Protein AF-A0A8J8BJG2-F1 (afdb_monomer)

Mean predicted aligned error: 4.41 Å

pLDDT: mean 94.83, std 4.13, range [76.62, 98.56]

Solvent-accessible surface area (backbone atoms only — not comparable to full-atom values): 10228 Å² total; per-residue (Å²): 94,52,40,40,64,33,46,18,74,73,69,77,55,68,58,63,41,82,74,49,50,91,51,81,37,56,94,59,45,52,20,66,64,79,64,50,42,58,54,27,44,76,41,70,12,38,48,51,99,87,52,54,74,78,37,75,38,49,61,66,63,49,54,74,78,46,86,72,74,70,55,44,68,67,58,24,45,52,36,27,38,48,38,32,75,77,67,72,38,82,49,28,55,56,21,13,39,39,44,48,46,51,50,56,49,33,75,76,74,46,89,73,97,80,84,68,65,69,82,62,63,40,54,80,46,40,68,64,42,26,77,56,71,70,51,74,56,79,70,53,79,92,59,63,68,57,89,74,52,85,83,88,83,84,90,70,68,100,46,70,68,53,53,54,57,53,64,78,72,109

Nearest PDB structures (foldseek):
  8g1y-assembly2_B  TM=7.929E-01  e=5.068E-05  Streptococcus pneumoniae TIGR4
  2zsj-assembly2_C  TM=5.749E-01  e=3.158E-03  Aquifex aeolicus
  2v03-assembly1_A-2  TM=8.685E-01  e=4.964E-01  Escherichia coli K-12
  2jc3-assembly1_B  TM=7.496E-01  e=7.644E-01  Salmonella enterica subsp. enterica serovar Typhimurium
  7ka1-assembly1_B  TM=4.293E-01  e=5.973E-01  Salmonella enterica subsp. enterica serovar Typhimurium str. LT2

Structure (mmCIF, N/CA/C/O backbone):
data_AF-A0A8J8BJG2-F1
#
_entry.id   AF-A0A8J8BJG2-F1
#
loop_
_atom_site.group_PDB
_atom_site.id
_atom_site.type_symbol
_atom_site.label_atom_id
_atom_site.label_alt_id
_atom_site.label_comp_id
_atom_site.label_asym_id
_atom_site.label_entity_id
_atom_site.label_seq_id
_atom_site.pdbx_PDB_ins_code
_atom_site.Cartn_x
_atom_site.Cartn_y
_atom_site.Cartn_z
_atom_site.occupancy
_atom_site.B_iso_or_equiv
_atom_site.auth_seq_id
_atom_site.auth_comp_id
_atom_site.auth_asym_id
_atom_site.auth_atom_id
_atom_site.pdbx_PDB_model_num
ATOM 1 N N . GLU A 1 1 ? 2.937 7.218 0.283 1.00 88.56 1 GLU A N 1
ATOM 2 C CA . GLU A 1 1 ? 4.177 8.029 0.470 1.00 88.56 1 GLU A CA 1
ATOM 3 C C . GLU A 1 1 ? 5.474 7.215 0.482 1.00 88.56 1 GLU A C 1
ATOM 5 O O . GLU A 1 1 ? 6.513 7.734 0.066 1.00 88.56 1 GLU A O 1
ATOM 10 N N . ASN A 1 2 ? 5.427 5.956 0.933 1.00 95.50 2 ASN A N 1
ATOM 11 C CA . ASN A 1 2 ? 6.395 4.933 0.531 1.00 95.50 2 ASN A CA 1
ATOM 12 C C . ASN A 1 2 ? 6.156 4.644 -0.960 1.00 95.50 2 ASN A C 1
ATOM 14 O O . ASN A 1 2 ? 5.066 4.220 -1.340 1.00 95.50 2 ASN A O 1
ATOM 18 N N . ASP A 1 3 ? 7.078 5.100 -1.806 1.00 96.75 3 ASP A N 1
ATOM 19 C CA . ASP A 1 3 ? 6.871 5.311 -3.241 1.00 96.75 3 ASP A CA 1
ATOM 20 C C . ASP A 1 3 ? 7.941 4.654 -4.122 1.00 96.75 3 ASP A C 1
ATOM 22 O O . ASP A 1 3 ? 8.049 4.978 -5.306 1.00 96.75 3 ASP A O 1
ATOM 26 N N . GLU A 1 4 ? 8.716 3.715 -3.580 1.00 96.31 4 GLU A N 1
ATOM 27 C CA . GLU A 1 4 ? 9.771 3.003 -4.306 1.00 96.31 4 GLU A CA 1
ATOM 28 C C . GLU A 1 4 ? 9.238 2.275 -5.544 1.00 96.31 4 GLU A C 1
ATOM 30 O O . GLU A 1 4 ? 9.847 2.359 -6.611 1.00 96.31 4 GLU A O 1
ATOM 35 N N . PHE A 1 5 ? 8.079 1.611 -5.446 1.00 96.69 5 PHE A N 1
ATOM 36 C CA . PHE A 1 5 ? 7.509 0.884 -6.580 1.00 96.69 5 PHE A CA 1
ATOM 37 C C . PHE A 1 5 ? 6.903 1.813 -7.650 1.00 96.69 5 PHE A C 1
ATOM 39 O O . PHE A 1 5 ? 7.270 1.670 -8.817 1.00 96.69 5 PHE A O 1
ATOM 46 N N . PRO A 1 6 ? 6.072 2.825 -7.319 1.00 96.88 6 PRO A N 1
ATOM 47 C CA . PRO A 1 6 ? 5.659 3.840 -8.294 1.00 96.88 6 PRO A CA 1
ATOM 48 C C . PRO A 1 6 ? 6.833 4.574 -8.962 1.00 96.88 6 PRO A C 1
ATOM 50 O O . PRO A 1 6 ? 6.806 4.809 -10.173 1.00 96.88 6 PRO A O 1
ATOM 53 N N . LYS A 1 7 ? 7.900 4.896 -8.216 1.00 97.19 7 LYS A N 1
ATOM 54 C CA . LYS A 1 7 ? 9.128 5.473 -8.790 1.00 97.19 7 LYS A CA 1
ATOM 55 C C . LYS A 1 7 ? 9.793 4.518 -9.763 1.00 97.19 7 LYS A C 1
ATOM 57 O O . LYS A 1 7 ? 10.100 4.939 -10.874 1.00 97.19 7 LYS A O 1
ATOM 62 N N . TYR A 1 8 ? 9.949 3.252 -9.387 1.00 97.25 8 TYR A N 1
ATOM 63 C CA . TYR A 1 8 ? 10.482 2.224 -10.271 1.00 97.25 8 TYR A CA 1
ATOM 64 C C . TYR A 1 8 ? 9.655 2.084 -11.555 1.00 97.25 8 TYR A C 1
ATOM 66 O O . TYR A 1 8 ? 10.218 2.106 -12.647 1.00 97.25 8 TYR A O 1
ATOM 74 N N . MET A 1 9 ? 8.325 2.043 -11.455 1.00 97.38 9 MET A N 1
ATOM 75 C CA . MET A 1 9 ? 7.442 2.009 -12.626 1.00 97.38 9 MET A CA 1
ATOM 76 C C . MET A 1 9 ? 7.647 3.233 -13.528 1.00 97.38 9 MET A C 1
ATOM 78 O O . MET A 1 9 ? 7.598 3.121 -14.750 1.00 97.38 9 MET A O 1
ATOM 82 N N . LYS A 1 10 ? 7.949 4.407 -12.966 1.00 96.12 10 LYS A N 1
ATOM 83 C CA . LYS A 1 10 ? 8.225 5.620 -13.748 1.00 96.12 10 LYS A CA 1
ATOM 84 C C . LYS A 1 10 ? 9.614 5.621 -14.394 1.00 96.12 10 LYS A C 1
ATOM 86 O O . LYS A 1 10 ? 9.730 5.978 -15.564 1.00 96.12 10 LYS A O 1
ATOM 91 N N . THR A 1 11 ? 10.657 5.260 -13.651 1.00 96.38 11 THR A N 1
ATOM 92 C CA . THR A 1 11 ? 12.065 5.482 -14.039 1.00 96.38 11 THR A CA 1
ATOM 93 C C . THR A 1 11 ? 12.772 4.233 -14.562 1.00 96.38 11 THR A C 1
ATOM 95 O O . THR A 1 11 ? 13.793 4.348 -15.234 1.00 96.38 11 THR A O 1
ATOM 98 N N . GLY A 1 12 ? 12.269 3.040 -14.239 1.00 96.00 12 GLY A N 1
ATOM 99 C CA . GLY A 1 12 ? 12.958 1.764 -14.440 1.00 96.00 12 GLY A CA 1
ATOM 100 C C . GLY A 1 12 ? 14.143 1.532 -13.496 1.00 96.00 12 GLY A C 1
ATOM 101 O O . GLY A 1 12 ? 14.875 0.556 -13.668 1.00 96.00 12 GLY A O 1
ATOM 102 N N . ILE A 1 13 ? 14.351 2.413 -12.513 1.00 96.06 13 ILE A N 1
ATOM 103 C CA . ILE A 1 13 ? 15.424 2.330 -11.516 1.00 96.06 13 ILE A CA 1
ATOM 104 C C . ILE A 1 13 ? 14.778 2.032 -10.167 1.00 96.06 13 ILE A C 1
ATOM 106 O O . ILE A 1 13 ? 13.961 2.814 -9.683 1.00 96.06 13 ILE A O 1
ATOM 110 N N . TYR A 1 14 ? 15.108 0.875 -9.594 1.00 97.00 14 TYR A N 1
ATOM 111 C CA . TYR A 1 14 ? 14.601 0.471 -8.290 1.00 97.00 14 TYR A CA 1
ATOM 112 C C . TYR A 1 14 ? 15.591 0.858 -7.196 1.00 97.00 14 TYR A C 1
ATOM 114 O O . TYR A 1 14 ? 16.756 0.469 -7.247 1.00 97.00 14 TYR A O 1
ATOM 122 N N . GLU A 1 15 ? 15.099 1.581 -6.194 1.00 95.75 15 GLU A N 1
ATOM 123 C CA . GLU A 1 15 ? 15.845 1.954 -4.997 1.00 95.75 15 GLU A CA 1
ATOM 124 C C . GLU A 1 15 ? 14.939 1.740 -3.778 1.00 95.75 15 GLU A C 1
ATOM 126 O O . GLU A 1 15 ? 13.881 2.371 -3.695 1.00 95.75 15 GLU A O 1
ATOM 131 N N . PRO A 1 16 ? 15.298 0.852 -2.834 1.00 95.25 16 PRO A N 1
ATOM 132 C CA . PRO A 1 16 ? 14.489 0.644 -1.642 1.00 95.25 16 PRO A CA 1
ATOM 133 C C . PRO A 1 16 ? 14.553 1.864 -0.715 1.00 95.25 16 PRO A C 1
ATOM 135 O O . PRO A 1 16 ? 15.612 2.460 -0.514 1.00 95.25 16 PRO A O 1
ATOM 138 N N . LEU A 1 17 ? 13.436 2.189 -0.067 1.00 94.44 17 LEU A N 1
ATOM 139 C CA . LEU A 1 17 ? 13.381 3.210 0.977 1.00 94.44 17 LEU A CA 1
ATOM 140 C C . LEU A 1 17 ? 13.844 2.617 2.312 1.00 94.44 17 LEU A C 1
ATOM 142 O O . LEU A 1 17 ? 13.221 1.711 2.868 1.00 94.44 17 LEU A O 1
ATOM 146 N N . LYS A 1 18 ? 14.957 3.133 2.833 1.00 91.69 18 LYS A N 1
ATOM 147 C CA . LYS A 1 18 ? 15.532 2.730 4.122 1.00 91.69 18 LYS A CA 1
ATOM 148 C C . LYS A 1 18 ? 15.911 4.000 4.909 1.00 91.69 18 LYS A C 1
ATOM 150 O O . LYS A 1 18 ? 16.878 4.652 4.521 1.00 91.69 18 LYS A O 1
ATOM 155 N N . PRO A 1 19 ? 15.196 4.370 5.992 1.00 92.12 19 PRO A N 1
ATOM 156 C CA . PRO A 1 19 ? 13.992 3.727 6.531 1.00 92.12 19 PRO A CA 1
ATOM 157 C C . PRO A 1 19 ? 12.737 3.998 5.683 1.00 92.12 19 PRO A C 1
ATOM 159 O O . PRO A 1 19 ? 12.709 4.910 4.855 1.00 92.12 19 PRO A O 1
ATOM 162 N N . SER A 1 20 ? 11.679 3.221 5.923 1.00 94.56 20 SER A N 1
ATOM 163 C CA . SER A 1 20 ? 10.332 3.548 5.449 1.00 94.56 20 SER A CA 1
ATOM 164 C C . SER A 1 20 ? 9.830 4.843 6.091 1.00 94.56 20 SER A C 1
ATOM 166 O O . SER A 1 20 ? 10.226 5.209 7.200 1.00 94.56 20 SER A O 1
ATOM 168 N N . LYS A 1 21 ? 8.920 5.529 5.405 1.00 95.31 21 LYS A N 1
ATOM 169 C CA . LYS A 1 21 ? 8.241 6.722 5.915 1.00 95.31 21 LYS A CA 1
ATOM 170 C C . LYS A 1 21 ? 7.009 6.300 6.704 1.00 95.31 21 LYS A C 1
ATOM 172 O O . LYS A 1 21 ? 6.288 5.406 6.268 1.00 95.31 21 LYS A O 1
ATOM 177 N N . ALA A 1 22 ? 6.771 6.947 7.839 1.00 96.25 22 ALA A N 1
ATOM 178 C CA . ALA A 1 22 ? 5.546 6.754 8.598 1.00 96.25 22 ALA A CA 1
ATOM 179 C C . ALA A 1 22 ? 4.389 7.478 7.901 1.00 9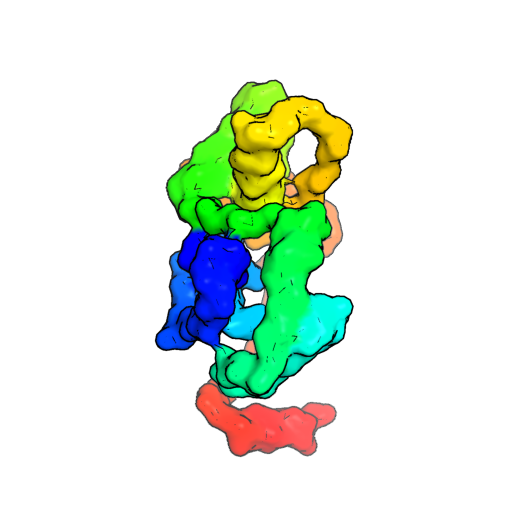6.25 22 ALA A C 1
ATOM 181 O O . ALA A 1 22 ? 4.468 8.688 7.704 1.00 96.25 22 ALA A O 1
ATOM 182 N N . CYS A 1 23 ? 3.342 6.741 7.540 1.00 95.50 23 CYS A N 1
ATOM 183 C CA . CYS A 1 23 ? 2.094 7.289 7.020 1.00 95.50 23 CYS A CA 1
ATOM 184 C C . CYS A 1 23 ? 0.877 6.640 7.701 1.00 95.50 23 CYS A C 1
ATOM 186 O O . CYS A 1 23 ? 1.018 5.632 8.406 1.00 95.50 23 CYS A O 1
ATOM 188 N N . ILE A 1 24 ? -0.315 7.218 7.511 1.00 96.50 24 ILE A N 1
ATOM 189 C CA . ILE A 1 24 ? -1.552 6.759 8.185 1.00 96.50 24 ILE A CA 1
ATOM 190 C C . ILE A 1 24 ? -2.048 5.387 7.721 1.00 96.50 24 ILE A C 1
ATOM 192 O O . ILE A 1 24 ? -2.753 4.692 8.446 1.00 96.50 24 ILE A O 1
ATOM 196 N N . SER A 1 25 ? -1.638 4.966 6.528 1.00 96.06 25 SER A N 1
ATOM 197 C CA . SER A 1 25 ? -1.774 3.592 6.032 1.00 96.06 25 SER A CA 1
ATOM 198 C C . SER A 1 25 ? -0.581 2.757 6.506 1.00 96.06 25 SER A C 1
ATOM 200 O O . SER A 1 25 ? 0.251 2.298 5.725 1.00 96.06 25 SER A O 1
ATOM 202 N N . ASN A 1 26 ? -0.456 2.605 7.824 1.00 94.94 26 ASN A N 1
ATOM 203 C CA . ASN A 1 26 ? 0.756 2.110 8.470 1.00 94.94 26 ASN A CA 1
ATOM 204 C C . ASN A 1 26 ? 1.191 0.693 8.049 1.00 94.94 26 ASN A C 1
ATOM 206 O O . ASN A 1 26 ? 2.389 0.408 8.049 1.00 94.94 26 ASN A O 1
ATOM 210 N N . ALA A 1 27 ? 0.270 -0.189 7.651 1.00 94.81 27 ALA A N 1
ATOM 211 C CA . ALA A 1 27 ? 0.608 -1.518 7.133 1.00 94.81 27 ALA A CA 1
ATOM 212 C C . ALA A 1 27 ? 1.274 -1.461 5.744 1.00 94.81 27 ALA A C 1
ATOM 214 O O . ALA A 1 27 ? 1.897 -2.430 5.314 1.00 94.81 27 ALA A O 1
ATOM 215 N N . MET A 1 28 ? 1.190 -0.315 5.063 1.00 95.75 28 MET A N 1
ATOM 216 C CA . MET A 1 28 ? 1.886 -0.000 3.813 1.00 95.75 28 MET A CA 1
ATOM 217 C C . MET A 1 28 ? 3.156 0.838 4.040 1.00 95.75 28 MET A C 1
ATOM 219 O O . MET A 1 28 ? 3.745 1.333 3.075 1.00 95.75 28 MET A O 1
ATOM 223 N N . ASN A 1 29 ? 3.640 0.961 5.285 1.00 96.19 29 ASN A N 1
ATOM 224 C CA . ASN A 1 29 ? 4.963 1.516 5.601 1.00 96.19 29 ASN A CA 1
ATOM 225 C C . ASN A 1 29 ? 6.081 0.531 5.225 1.00 96.19 29 ASN A C 1
ATOM 227 O O . ASN A 1 29 ? 6.865 0.090 6.063 1.00 96.19 29 ASN A O 1
ATOM 231 N N . VAL A 1 30 ? 6.140 0.161 3.948 1.00 94.75 30 VAL A N 1
ATOM 232 C CA . VAL A 1 30 ? 7.065 -0.827 3.399 1.00 94.75 30 VAL A CA 1
ATOM 233 C C . VAL A 1 30 ? 7.955 -0.126 2.389 1.00 94.75 30 VAL A C 1
ATOM 235 O O . VAL A 1 30 ? 7.496 0.253 1.324 1.00 94.75 30 VAL A O 1
ATOM 238 N N . GLY A 1 31 ? 9.234 0.042 2.724 1.00 94.12 31 GLY A N 1
ATOM 239 C CA . GLY A 1 31 ? 10.213 0.640 1.812 1.00 94.12 31 GLY A CA 1
ATOM 240 C C . GLY A 1 31 ? 10.952 -0.366 0.922 1.00 94.12 31 GLY A C 1
ATOM 241 O O . GLY A 1 31 ? 11.659 0.019 -0.005 1.00 94.12 31 GLY A O 1
ATOM 242 N N . HIS A 1 32 ? 10.810 -1.664 1.197 1.00 95.56 32 HIS A N 1
ATOM 243 C CA . HIS A 1 32 ? 11.383 -2.744 0.396 1.00 95.56 32 HIS A CA 1
ATOM 244 C C . HIS A 1 32 ? 10.395 -3.923 0.334 1.00 95.56 32 HIS A C 1
ATOM 246 O O . HIS A 1 32 ? 10.417 -4.788 1.214 1.00 95.56 32 HIS A O 1
ATOM 252 N N . PRO A 1 33 ? 9.471 -3.941 -0.647 1.00 94.38 33 PRO A N 1
ATOM 253 C CA . PRO A 1 33 ? 8.426 -4.960 -0.716 1.00 94.38 33 PRO A CA 1
ATOM 254 C C . PRO A 1 33 ? 9.001 -6.348 -1.014 1.00 94.38 33 PRO A C 1
ATOM 256 O O . PRO A 1 33 ? 9.562 -6.583 -2.081 1.00 94.38 33 PRO A O 1
ATOM 259 N N . SER A 1 34 ? 8.810 -7.305 -0.105 1.00 93.50 34 SER A N 1
ATOM 260 C CA . SER A 1 34 ? 9.398 -8.651 -0.216 1.00 93.50 34 SER A CA 1
ATOM 261 C C . SER A 1 34 ? 8.910 -9.449 -1.434 1.00 93.50 34 SER A C 1
ATOM 263 O O . SER A 1 34 ? 9.654 -10.251 -1.993 1.00 93.50 34 SER A O 1
ATOM 265 N N . ASN A 1 35 ? 7.678 -9.208 -1.894 1.00 96.12 35 ASN A N 1
ATOM 266 C CA . ASN A 1 35 ? 7.131 -9.847 -3.095 1.00 96.12 35 ASN A CA 1
ATOM 267 C C . ASN A 1 35 ? 7.628 -9.226 -4.410 1.00 96.12 35 ASN A C 1
ATOM 269 O O . ASN A 1 35 ? 7.358 -9.788 -5.471 1.00 96.12 35 ASN A O 1
ATOM 273 N N . LEU A 1 36 ? 8.380 -8.120 -4.370 1.00 96.19 36 LEU A N 1
ATOM 274 C CA . LEU A 1 36 ? 8.920 -7.500 -5.581 1.00 96.19 36 LEU A CA 1
ATOM 275 C C . LEU A 1 36 ? 9.834 -8.459 -6.351 1.00 96.19 36 LEU A C 1
ATOM 277 O O . LEU A 1 36 ? 9.803 -8.471 -7.576 1.00 96.19 36 LEU A O 1
ATOM 281 N N . ALA A 1 37 ? 10.573 -9.321 -5.649 1.00 97.06 37 ALA A N 1
ATOM 282 C CA . ALA A 1 37 ? 11.397 -10.349 -6.279 1.00 97.06 37 ALA A CA 1
ATOM 283 C C . ALA A 1 37 ? 10.585 -11.322 -7.149 1.00 97.06 37 ALA A C 1
ATOM 285 O O . ALA A 1 37 ? 11.030 -11.705 -8.229 1.00 97.06 37 ALA A O 1
ATOM 286 N N . ARG A 1 38 ? 9.364 -11.674 -6.722 1.00 98.12 38 ARG A N 1
ATOM 287 C CA . ARG A 1 38 ? 8.454 -12.527 -7.504 1.00 98.12 38 ARG A CA 1
ATOM 288 C C . ARG A 1 38 ? 7.921 -11.796 -8.727 1.00 98.12 38 ARG A C 1
ATOM 290 O O . ARG A 1 38 ? 7.835 -12.390 -9.795 1.00 98.12 38 ARG A O 1
ATOM 297 N N . LEU A 1 39 ? 7.601 -10.512 -8.570 1.00 97.56 39 LEU A N 1
ATOM 298 C CA . LEU A 1 39 ? 7.169 -9.675 -9.682 1.00 97.56 39 LEU A CA 1
ATOM 299 C C . LEU A 1 39 ? 8.285 -9.533 -10.722 1.00 97.56 39 LEU A C 1
ATOM 301 O O . LEU A 1 39 ? 8.045 -9.782 -11.892 1.00 97.56 39 LEU A O 1
ATOM 305 N N . PHE A 1 40 ? 9.514 -9.223 -10.302 1.00 98.06 40 PHE A N 1
ATOM 306 C CA . PHE A 1 40 ? 10.671 -9.166 -11.201 1.00 98.06 40 PHE A CA 1
ATOM 307 C C . PHE A 1 40 ? 10.827 -10.479 -11.966 1.00 98.06 40 PHE A C 1
ATOM 309 O O . PHE A 1 40 ? 10.887 -10.453 -13.190 1.00 98.06 40 PHE A O 1
ATOM 316 N N . HIS A 1 41 ? 10.794 -11.613 -11.263 1.00 98.25 41 HIS A N 1
ATOM 317 C CA . HIS A 1 41 ? 10.909 -12.929 -11.886 1.00 98.25 41 HIS A CA 1
ATOM 318 C C . HIS A 1 41 ? 9.826 -13.201 -12.939 1.00 98.25 41 HIS A C 1
ATOM 320 O O . HIS A 1 41 ? 10.141 -13.706 -14.014 1.00 98.25 41 HIS A O 1
ATOM 326 N N . LEU A 1 42 ? 8.571 -12.823 -12.668 1.00 98.38 42 LEU A N 1
ATOM 327 C CA . LEU A 1 42 ? 7.454 -13.010 -13.601 1.00 98.38 42 LEU A CA 1
ATOM 328 C C . LEU A 1 42 ? 7.683 -12.307 -14.949 1.00 98.38 42 LEU A C 1
ATOM 330 O O . LEU A 1 42 ? 7.278 -12.828 -15.983 1.00 98.38 42 LEU A O 1
ATOM 334 N N . TYR A 1 43 ? 8.364 -11.161 -14.938 1.00 98.19 43 TYR A N 1
ATOM 335 C CA . TYR A 1 43 ? 8.683 -10.376 -16.133 1.00 98.19 43 TYR A CA 1
ATOM 336 C C . TYR A 1 43 ? 10.144 -10.554 -16.585 1.00 98.19 43 TYR A C 1
ATOM 338 O O . TYR A 1 43 ? 10.694 -9.680 -17.250 1.00 98.19 43 TYR A O 1
ATOM 346 N N . GLY A 1 44 ? 10.795 -11.667 -16.224 1.00 98.31 44 GLY A N 1
ATOM 347 C CA . GLY A 1 44 ? 12.141 -12.020 -16.702 1.00 98.31 44 GLY A CA 1
ATOM 348 C C . GLY A 1 44 ? 13.299 -11.277 -16.027 1.00 98.31 44 GLY A C 1
ATOM 349 O O . GLY A 1 44 ? 14.410 -11.288 -16.535 1.00 98.31 44 GLY A O 1
ATOM 350 N N . GLY A 1 45 ? 13.057 -10.615 -14.898 1.00 97.88 45 GLY A N 1
ATOM 351 C CA . GLY A 1 45 ? 14.077 -9.944 -14.096 1.00 97.88 45 GLY A CA 1
ATOM 352 C C . GLY A 1 45 ? 14.502 -10.738 -12.863 1.00 97.88 45 GLY A C 1
ATOM 353 O O . GLY A 1 45 ? 13.878 -11.717 -12.455 1.00 97.88 45 GLY A O 1
ATOM 354 N N . TRP A 1 46 ? 15.544 -10.251 -12.197 1.00 98.06 46 TRP A N 1
ATOM 355 C CA . TRP A 1 46 ? 16.008 -10.780 -10.920 1.00 98.06 46 TRP A CA 1
ATOM 356 C C . TRP A 1 46 ? 16.544 -9.659 -10.027 1.00 98.06 46 TRP A C 1
ATOM 358 O O . TRP A 1 46 ? 17.301 -8.787 -10.462 1.00 98.06 46 TRP A O 1
ATOM 368 N N . ILE A 1 47 ? 16.145 -9.695 -8.760 1.00 97.31 47 ILE A N 1
ATOM 369 C CA . ILE A 1 47 ? 16.566 -8.778 -7.702 1.00 97.31 47 ILE A CA 1
ATOM 370 C C . ILE A 1 47 ? 16.893 -9.608 -6.462 1.00 97.31 47 ILE A C 1
ATOM 372 O O . ILE A 1 47 ? 16.174 -10.562 -6.151 1.00 97.31 47 ILE A O 1
ATOM 376 N N . ASP A 1 48 ? 17.987 -9.273 -5.785 1.00 95.69 48 ASP A N 1
ATOM 377 C CA . ASP A 1 48 ? 18.381 -9.945 -4.545 1.00 95.69 48 ASP A CA 1
ATOM 378 C C . ASP A 1 48 ? 17.725 -9.312 -3.303 1.00 95.69 48 ASP A C 1
ATOM 380 O O . ASP A 1 48 ? 17.048 -8.282 -3.373 1.00 95.69 48 ASP A O 1
ATOM 384 N N . GLU A 1 49 ? 17.924 -9.930 -2.140 1.00 94.12 49 GLU A N 1
ATOM 385 C CA . GLU A 1 49 ? 17.352 -9.511 -0.856 1.00 94.12 49 GLU A CA 1
ATOM 386 C C . GLU A 1 49 ? 17.841 -8.141 -0.364 1.00 94.12 49 GLU A C 1
ATOM 388 O O . GLU A 1 49 ? 17.279 -7.575 0.576 1.00 94.12 49 GLU A O 1
ATOM 393 N N . THR A 1 50 ? 18.899 -7.596 -0.970 1.00 93.69 50 THR A N 1
ATOM 394 C CA . THR A 1 50 ? 19.412 -6.265 -0.628 1.00 93.69 50 THR A CA 1
ATOM 395 C C . THR A 1 50 ? 18.673 -5.158 -1.381 1.00 93.69 50 THR A C 1
ATOM 397 O O . THR A 1 50 ? 18.679 -4.002 -0.930 1.00 93.69 50 THR A O 1
ATOM 400 N N . GLY A 1 51 ? 17.996 -5.521 -2.478 1.00 94.25 51 GLY A N 1
ATOM 401 C CA . GLY A 1 51 ? 17.371 -4.622 -3.44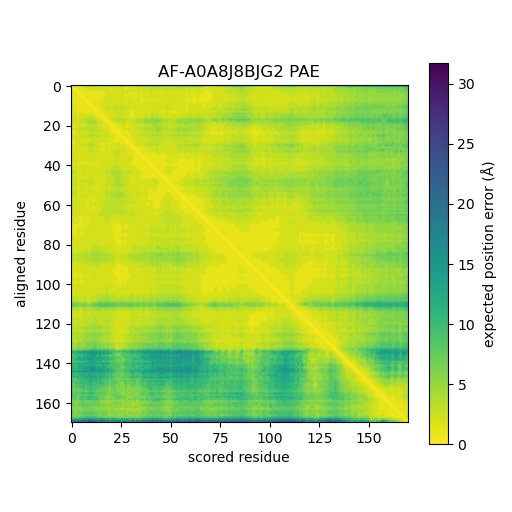4 1.00 94.25 51 GLY A CA 1
ATOM 402 C C . GLY A 1 51 ? 18.228 -4.361 -4.686 1.00 94.25 51 GLY A C 1
ATOM 403 O O . GLY A 1 51 ? 17.889 -3.472 -5.466 1.00 94.25 51 GLY A O 1
ATOM 404 N N . LEU A 1 52 ? 19.327 -5.095 -4.889 1.00 95.88 52 LEU A N 1
ATOM 405 C CA . LEU A 1 52 ? 20.173 -4.937 -6.069 1.00 95.88 52 LEU A CA 1
ATOM 406 C C . LEU A 1 52 ? 19.549 -5.667 -7.262 1.00 95.88 52 LEU A C 1
ATOM 408 O O . LEU A 1 52 ? 19.400 -6.890 -7.258 1.00 95.88 52 LEU A O 1
ATOM 412 N N . VAL A 1 53 ? 19.205 -4.905 -8.301 1.00 96.81 53 VAL A N 1
ATOM 413 C CA . VAL A 1 53 ? 18.691 -5.445 -9.565 1.00 96.81 53 VAL A CA 1
ATOM 414 C C . VAL A 1 53 ? 19.839 -6.057 -10.357 1.00 96.81 53 VAL A C 1
ATOM 416 O O . VAL A 1 53 ? 20.774 -5.367 -10.759 1.00 96.81 53 VAL A O 1
ATOM 419 N N . LYS A 1 54 ? 19.756 -7.363 -10.578 1.00 97.38 54 LYS A N 1
ATOM 420 C CA . LYS A 1 54 ? 20.782 -8.172 -11.246 1.00 97.38 54 LYS A CA 1
ATOM 421 C C . LYS A 1 54 ? 20.432 -8.407 -12.705 1.00 97.38 54 LYS A C 1
ATOM 423 O O . LYS A 1 54 ? 21.307 -8.384 -13.562 1.00 97.38 54 LYS A O 1
ATOM 428 N N . GLU A 1 55 ? 19.141 -8.555 -12.965 1.00 97.81 55 GLU A N 1
ATOM 429 C CA . GLU A 1 55 ? 18.562 -8.613 -14.295 1.00 97.81 55 GLU A CA 1
ATOM 430 C C . GLU A 1 55 ? 17.300 -7.752 -14.304 1.00 97.81 55 GLU A C 1
ATOM 432 O O . GLU A 1 55 ? 16.477 -7.819 -13.386 1.00 97.81 55 GLU A O 1
ATOM 437 N N . LYS A 1 56 ? 17.173 -6.878 -15.303 1.00 96.88 56 LYS A N 1
ATOM 438 C CA . LYS A 1 56 ? 16.018 -5.984 -15.399 1.00 96.88 56 LYS A CA 1
ATOM 439 C C . LYS A 1 56 ? 14.837 -6.759 -15.983 1.00 96.88 56 LYS A C 1
ATOM 441 O O . LYS A 1 56 ? 15.019 -7.362 -17.036 1.00 96.88 56 LYS A O 1
ATOM 446 N N . PRO A 1 57 ? 13.647 -6.707 -15.365 1.00 97.44 57 PRO A N 1
ATOM 447 C CA . PRO A 1 57 ? 12.460 -7.274 -15.986 1.00 97.44 57 PRO A CA 1
ATOM 448 C C . PRO A 1 57 ? 12.043 -6.444 -17.206 1.00 97.44 57 PRO A C 1
ATOM 450 O O . PRO A 1 57 ? 12.429 -5.275 -17.343 1.00 97.44 57 PRO A O 1
ATOM 453 N N . ASP A 1 58 ? 11.203 -7.026 -18.058 1.00 98.00 58 ASP A N 1
ATOM 454 C CA . ASP A 1 58 ? 10.543 -6.308 -19.142 1.00 98.00 58 ASP A CA 1
ATOM 455 C C . ASP A 1 58 ? 9.553 -5.286 -18.568 1.00 98.00 58 ASP A C 1
ATOM 457 O O . ASP A 1 58 ? 8.408 -5.578 -18.212 1.00 98.00 58 ASP A O 1
ATOM 461 N N . LEU A 1 59 ? 10.030 -4.048 -18.470 1.00 96.44 59 LEU A N 1
ATOM 462 C CA . LEU A 1 59 ? 9.265 -2.940 -17.924 1.00 96.44 59 LEU A CA 1
ATOM 463 C C . LEU A 1 59 ? 8.074 -2.554 -18.813 1.00 96.44 59 LEU A C 1
ATOM 465 O O . LEU A 1 59 ? 7.120 -1.970 -18.305 1.00 96.44 59 LEU A O 1
ATOM 469 N N . ASN A 1 60 ? 8.113 -2.843 -20.117 1.00 97.12 60 ASN A N 1
ATOM 470 C CA . ASN A 1 60 ? 6.996 -2.535 -21.009 1.00 97.12 60 ASN A CA 1
ATOM 471 C C . ASN A 1 60 ? 5.843 -3.504 -20.762 1.00 97.12 60 ASN A C 1
ATOM 473 O O . ASN A 1 60 ? 4.712 -3.054 -20.601 1.00 97.12 60 ASN A O 1
ATOM 477 N N . LEU A 1 61 ? 6.132 -4.804 -20.657 1.00 97.69 61 LEU A N 1
ATOM 478 C CA . LEU A 1 61 ? 5.129 -5.799 -20.270 1.00 97.69 61 LEU A CA 1
ATOM 479 C C . LEU A 1 61 ? 4.545 -5.481 -18.891 1.00 97.69 61 LEU A C 1
ATOM 481 O O . LEU A 1 61 ? 3.329 -5.407 -18.744 1.00 97.69 61 LEU A O 1
ATOM 485 N N . LEU A 1 62 ? 5.399 -5.162 -17.916 1.00 97.00 62 LEU A N 1
ATOM 486 C CA . LEU A 1 62 ? 4.946 -4.787 -16.577 1.00 97.00 62 LEU A CA 1
ATOM 487 C C . LEU A 1 62 ? 4.017 -3.559 -16.589 1.00 97.00 62 LEU A C 1
ATOM 489 O O . LEU A 1 62 ? 3.030 -3.531 -15.860 1.00 97.00 62 LEU A O 1
ATOM 493 N N . LYS A 1 63 ? 4.307 -2.546 -17.415 1.00 96.38 63 LYS A N 1
ATOM 494 C CA . LYS A 1 63 ? 3.469 -1.341 -17.567 1.00 96.38 63 LYS A CA 1
ATOM 495 C C . LYS A 1 63 ? 2.164 -1.581 -18.319 1.00 96.38 63 LYS A C 1
ATOM 497 O O . LYS A 1 63 ? 1.229 -0.810 -18.129 1.00 96.38 63 LYS A O 1
ATOM 502 N N . ASN A 1 64 ? 2.108 -2.599 -19.174 1.00 96.75 64 ASN A N 1
ATOM 503 C CA . ASN A 1 64 ? 0.869 -2.987 -19.843 1.00 96.75 64 ASN A CA 1
ATOM 504 C C . ASN A 1 64 ? -0.107 -3.643 -18.857 1.00 96.75 64 ASN A C 1
ATOM 506 O O . ASN A 1 64 ? -1.308 -3.403 -18.947 1.00 96.75 64 ASN A O 1
ATOM 510 N N . ASP A 1 65 ? 0.414 -4.415 -17.901 1.00 96.94 65 ASP A N 1
ATOM 511 C CA . ASP A 1 65 ? -0.399 -5.171 -16.942 1.00 96.94 65 ASP A CA 1
ATOM 512 C C . ASP A 1 65 ? -0.667 -4.408 -15.636 1.00 96.94 65 ASP A C 1
ATOM 514 O O . ASP A 1 65 ? -1.646 -4.680 -14.937 1.00 96.94 65 ASP A O 1
ATOM 518 N N . MET A 1 66 ? 0.200 -3.460 -15.270 1.00 96.06 66 MET A N 1
ATOM 519 C CA . MET A 1 66 ? 0.130 -2.758 -13.992 1.00 96.06 66 MET A CA 1
ATOM 520 C C . MET A 1 66 ? 0.275 -1.249 -14.1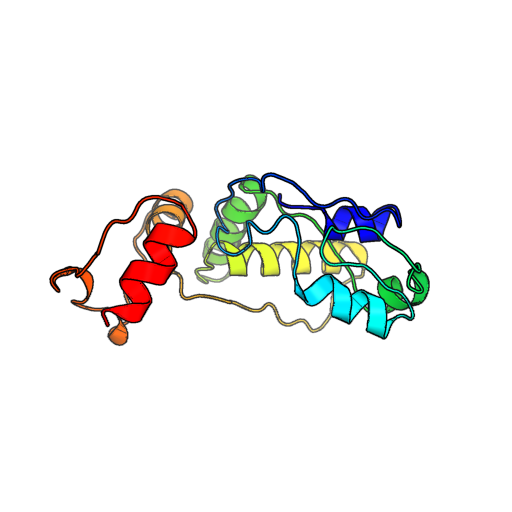37 1.00 96.06 66 MET A C 1
ATOM 522 O O . MET A 1 66 ? 1.166 -0.728 -14.808 1.00 96.06 66 MET A O 1
ATOM 526 N N . TRP A 1 67 ? -0.534 -0.540 -13.358 1.00 96.31 67 TRP A N 1
ATOM 527 C CA . TRP A 1 67 ? -0.414 0.893 -13.157 1.00 96.31 67 TRP A CA 1
ATOM 528 C C . TRP A 1 67 ? -0.177 1.192 -11.676 1.00 96.31 67 TRP A C 1
ATOM 530 O O . TRP A 1 67 ? -0.819 0.611 -10.802 1.00 96.31 67 TRP A O 1
ATOM 540 N N . ALA A 1 68 ? 0.782 2.070 -11.385 1.00 96.81 68 ALA A N 1
ATOM 541 C CA . ALA A 1 68 ? 1.218 2.365 -10.026 1.00 96.81 68 ALA A CA 1
ATOM 542 C C . ALA A 1 68 ? 1.244 3.872 -9.782 1.00 96.81 68 ALA A C 1
ATOM 544 O O . ALA A 1 68 ? 1.788 4.639 -10.577 1.00 96.81 68 ALA A O 1
ATOM 545 N N . VAL A 1 69 ? 0.702 4.285 -8.640 1.00 97.19 69 VAL A N 1
ATOM 546 C CA . VAL A 1 69 ? 0.624 5.683 -8.215 1.00 97.19 69 VAL A CA 1
ATOM 547 C C . VAL A 1 69 ? 0.927 5.789 -6.725 1.00 97.19 69 VAL A C 1
ATOM 549 O O . VAL A 1 69 ? 0.757 4.835 -5.967 1.00 97.19 69 VAL A O 1
ATOM 552 N N . SER A 1 70 ? 1.410 6.952 -6.302 1.00 97.31 70 SER A N 1
ATOM 553 C CA . SER A 1 70 ? 1.641 7.265 -4.895 1.00 97.31 70 SER A CA 1
ATOM 554 C C . SER A 1 70 ? 0.563 8.201 -4.380 1.00 97.31 70 SER A C 1
ATOM 556 O O . SER A 1 70 ? 0.342 9.266 -4.950 1.00 97.31 70 SER A O 1
ATOM 558 N N . ILE A 1 71 ? -0.054 7.825 -3.264 1.00 98.31 71 ILE A N 1
ATOM 559 C CA . ILE A 1 71 ? -1.065 8.623 -2.572 1.00 98.31 71 ILE A CA 1
ATOM 560 C C . ILE A 1 71 ? -0.437 9.205 -1.299 1.00 98.31 71 ILE A C 1
ATOM 562 O O . ILE A 1 71 ? 0.352 8.532 -0.617 1.00 98.31 71 ILE A O 1
ATOM 566 N N . SER A 1 72 ? -0.714 10.484 -1.043 1.00 98.19 72 SER A N 1
ATOM 567 C CA . SER A 1 72 ? -0.264 11.211 0.147 1.00 98.19 72 SER A CA 1
ATOM 568 C C . SER A 1 72 ? -1.288 11.111 1.266 1.00 98.19 72 SER A C 1
ATOM 570 O O . SER A 1 72 ? -2.477 10.945 1.003 1.00 98.19 72 SER A O 1
ATOM 572 N N . ASP A 1 73 ? -0.858 11.314 2.506 1.00 97.94 73 ASP A N 1
ATOM 573 C CA . ASP A 1 73 ? -1.768 11.264 3.658 1.00 97.94 73 ASP A CA 1
ATOM 574 C C . ASP A 1 73 ? -2.868 12.325 3.588 1.00 97.94 73 ASP A C 1
ATOM 576 O O . ASP A 1 73 ? -3.990 12.112 4.051 1.00 97.94 73 ASP A O 1
ATOM 580 N N . LYS A 1 74 ? -2.568 13.468 2.964 1.00 97.88 74 LYS A N 1
ATOM 581 C CA . LYS A 1 74 ? -3.568 14.496 2.670 1.00 97.88 74 LYS A CA 1
ATOM 582 C C . LYS A 1 74 ? -4.653 13.952 1.736 1.00 97.88 74 LYS A C 1
ATOM 584 O O . LYS A 1 74 ? -5.832 14.047 2.066 1.00 97.88 74 LYS A O 1
ATOM 589 N N . LEU A 1 75 ? -4.258 13.364 0.604 1.00 98.25 75 LEU A N 1
ATOM 590 C CA . LEU A 1 75 ? -5.204 12.828 -0.376 1.00 98.25 75 LEU A CA 1
ATOM 591 C C . LEU A 1 75 ? -5.977 11.625 0.184 1.00 98.25 75 LEU A C 1
ATOM 593 O O . LEU A 1 75 ? -7.165 11.476 -0.096 1.00 98.25 75 LEU A O 1
ATOM 597 N N . THR A 1 76 ? -5.347 10.805 1.025 1.00 98.25 76 THR A N 1
ATOM 598 C CA . THR A 1 76 ? -6.016 9.709 1.735 1.00 98.25 76 THR A CA 1
ATOM 599 C C . THR A 1 76 ? -7.155 10.237 2.611 1.00 98.25 76 THR A C 1
ATOM 601 O O . THR A 1 76 ? -8.288 9.782 2.469 1.00 98.25 76 THR A O 1
ATOM 604 N N . ARG A 1 77 ? -6.912 11.254 3.452 1.00 98.00 77 ARG A N 1
ATOM 605 C CA . ARG A 1 77 ? -7.964 11.853 4.300 1.00 98.00 77 ARG A CA 1
ATOM 606 C C . ARG A 1 77 ? -9.067 12.526 3.488 1.00 98.00 77 ARG A C 1
ATOM 608 O O . ARG A 1 77 ? -10.247 12.378 3.801 1.00 98.00 77 ARG A O 1
ATOM 615 N N . GLU A 1 78 ? -8.704 13.230 2.417 1.00 98.25 78 GLU A N 1
ATOM 616 C CA . GLU A 1 78 ? -9.681 13.799 1.482 1.00 98.25 78 GLU A CA 1
ATOM 617 C C . GLU A 1 78 ? -10.560 12.704 0.862 1.00 98.25 78 GLU A C 1
ATOM 619 O O . GLU A 1 78 ? -11.775 12.872 0.765 1.00 98.25 78 GLU A O 1
ATOM 624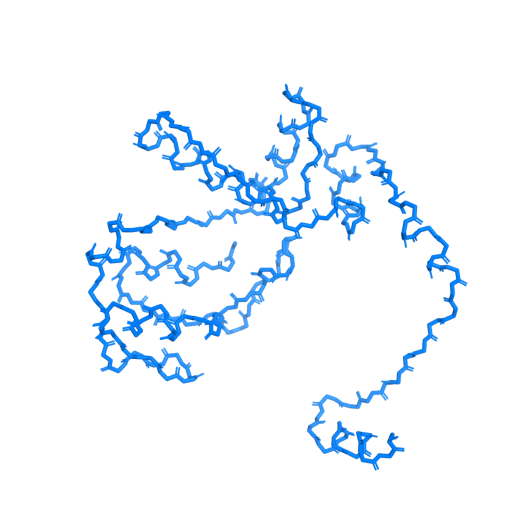 N N . THR A 1 79 ? -9.974 11.558 0.513 1.00 98.25 79 THR A N 1
ATOM 625 C CA . THR A 1 79 ? -10.696 10.414 -0.057 1.00 98.25 79 THR A CA 1
ATOM 626 C C . THR A 1 79 ? -11.663 9.793 0.946 1.00 98.25 79 THR A C 1
ATOM 628 O O . THR A 1 79 ? -12.828 9.601 0.600 1.00 98.25 79 THR A O 1
ATOM 631 N N . ILE A 1 80 ? -11.241 9.568 2.197 1.00 98.00 80 ILE A N 1
ATOM 632 C CA . ILE A 1 80 ? -12.123 9.089 3.281 1.00 98.00 80 ILE A CA 1
ATOM 633 C C . ILE A 1 80 ? -13.327 10.027 3.433 1.00 98.00 80 ILE A C 1
ATOM 635 O O . ILE A 1 80 ? -14.482 9.593 3.419 1.00 98.00 80 ILE A O 1
ATOM 639 N N . LYS A 1 81 ? -13.067 11.336 3.524 1.00 97.62 81 LYS A N 1
ATOM 640 C CA . LYS A 1 81 ? -14.118 12.347 3.667 1.00 97.62 81 LYS A CA 1
ATOM 641 C C . LYS A 1 81 ? -15.078 12.343 2.477 1.00 97.62 81 LYS A C 1
ATOM 643 O O . LYS A 1 81 ? -16.292 12.361 2.673 1.00 97.62 81 LYS A O 1
ATOM 648 N N . ASN A 1 82 ? -14.557 12.306 1.254 1.00 97.94 82 ASN A N 1
ATOM 649 C CA . ASN A 1 82 ? -15.368 12.349 0.038 1.00 97.94 82 ASN A CA 1
ATOM 650 C C . ASN A 1 82 ? -16.206 11.081 -0.148 1.00 97.94 82 ASN A C 1
ATOM 652 O O . ASN A 1 82 ? -17.374 11.190 -0.529 1.00 97.94 82 ASN A O 1
ATOM 656 N N . ALA A 1 83 ? -15.653 9.905 0.164 1.00 97.31 83 ALA A N 1
ATOM 657 C CA . ALA A 1 83 ? -16.383 8.640 0.138 1.00 97.31 83 ALA A CA 1
ATOM 658 C C . ALA A 1 83 ? -17.570 8.671 1.110 1.00 97.31 83 ALA A C 1
ATOM 660 O O . ALA A 1 83 ? -18.696 8.324 0.739 1.00 97.31 83 ALA A O 1
ATOM 661 N N . TYR A 1 84 ? -17.362 9.201 2.318 1.00 96.44 84 TYR A N 1
ATOM 662 C CA . TYR A 1 84 ? -18.441 9.343 3.288 1.00 96.44 84 TYR A CA 1
ATOM 663 C C . TYR A 1 84 ? -19.489 10.375 2.856 1.00 96.44 84 TYR A C 1
ATOM 665 O O . TYR A 1 84 ? -20.692 10.114 2.926 1.00 96.44 84 TYR A O 1
ATOM 673 N N . LEU A 1 85 ? -19.071 11.547 2.376 1.00 96.50 85 LEU A N 1
ATOM 674 C CA . LEU A 1 85 ? -20.004 12.593 1.949 1.00 96.50 85 LEU A CA 1
ATOM 675 C C . LEU A 1 85 ? -20.863 12.153 0.758 1.00 96.50 85 LEU A C 1
ATOM 677 O O . LEU A 1 85 ? -22.068 12.408 0.769 1.00 96.50 85 LEU A O 1
ATOM 681 N N . SER A 1 86 ? -20.261 11.468 -0.214 1.00 97.00 86 SER A N 1
ATOM 682 C CA . SER A 1 86 ? -20.904 11.113 -1.486 1.00 97.00 86 SER A CA 1
ATOM 683 C C . SER A 1 86 ? -21.681 9.799 -1.419 1.00 97.00 86 SER A C 1
ATOM 685 O O . SER A 1 86 ? -22.718 9.670 -2.063 1.00 97.00 86 SER A O 1
ATOM 687 N N . HIS A 1 87 ? -21.204 8.830 -0.631 1.00 96.00 87 HIS A N 1
ATOM 688 C CA . HIS A 1 87 ? -21.733 7.460 -0.641 1.00 96.00 87 HIS A CA 1
ATOM 689 C C . HIS A 1 87 ? -22.144 6.937 0.736 1.00 96.00 87 HIS A C 1
ATOM 691 O O . HIS A 1 87 ? -22.662 5.828 0.823 1.00 96.00 87 HIS A O 1
ATOM 697 N N . LYS A 1 88 ? -21.908 7.696 1.817 1.00 94.62 88 LYS A N 1
ATOM 698 C CA . LYS A 1 88 ? -22.035 7.203 3.204 1.00 94.62 88 LYS A CA 1
ATOM 699 C C . LYS A 1 88 ? -21.189 5.952 3.472 1.00 94.62 88 LYS A C 1
ATOM 701 O O . LYS A 1 88 ? -21.482 5.191 4.388 1.00 94.62 88 LYS A O 1
ATOM 706 N N . LEU A 1 89 ? -20.120 5.778 2.695 1.00 95.19 89 LEU A N 1
ATOM 707 C CA . LEU A 1 89 ? -19.143 4.711 2.848 1.00 95.19 89 LEU A CA 1
ATOM 708 C C . LEU A 1 89 ? -17.993 5.202 3.726 1.00 95.19 89 LEU A C 1
ATOM 710 O O . LEU A 1 89 ? -17.430 6.265 3.472 1.00 95.19 89 LEU A O 1
ATOM 714 N N . ILE A 1 90 ? -17.651 4.430 4.753 1.00 95.12 90 ILE A N 1
ATOM 715 C CA . ILE A 1 90 ? -16.509 4.711 5.622 1.00 95.12 90 ILE A CA 1
ATOM 716 C C . ILE A 1 90 ? -15.361 3.836 5.138 1.00 95.12 90 ILE A C 1
ATOM 718 O O . ILE A 1 90 ? -15.437 2.617 5.258 1.00 95.12 90 ILE A O 1
ATOM 722 N N . LEU A 1 91 ? -14.337 4.475 4.581 1.00 96.75 91 LEU A N 1
ATOM 723 C CA . LEU A 1 91 ? -13.089 3.822 4.205 1.00 96.75 91 LEU A CA 1
ATOM 724 C C . LEU A 1 91 ? -12.078 4.001 5.330 1.00 96.75 91 LEU A C 1
ATOM 726 O O . LEU A 1 91 ? -11.998 5.078 5.927 1.00 96.75 91 LEU A O 1
ATOM 730 N N . GLU A 1 92 ? -11.280 2.976 5.579 1.00 96.56 92 GLU A N 1
ATOM 731 C CA . GLU A 1 92 ? -10.081 3.100 6.399 1.00 96.56 92 GLU A CA 1
ATOM 732 C C . GLU A 1 92 ? -8.874 3.579 5.573 1.00 96.56 92 GLU A C 1
ATOM 734 O O . GLU A 1 92 ? -8.946 3.607 4.340 1.00 96.56 92 GLU A O 1
ATOM 739 N N . PRO A 1 93 ? -7.772 4.031 6.205 1.00 97.94 93 PRO A N 1
ATOM 740 C CA . PRO A 1 93 ? -6.649 4.622 5.482 1.00 97.94 93 PRO A CA 1
ATOM 741 C C . PRO A 1 93 ? -6.104 3.806 4.298 1.00 97.94 93 PRO A C 1
ATOM 743 O O . PRO A 1 93 ? -5.749 4.401 3.282 1.00 97.94 93 PRO A O 1
ATOM 746 N N . HIS A 1 94 ? -6.028 2.475 4.377 1.00 98.31 94 HIS A N 1
ATOM 747 C CA . HIS A 1 94 ? -5.465 1.642 3.303 1.00 98.31 94 HIS A CA 1
ATOM 748 C C . HIS A 1 94 ? -6.451 1.483 2.136 1.00 98.31 94 HIS A C 1
ATOM 750 O O . HIS A 1 94 ? -6.082 1.679 0.976 1.00 98.31 94 HIS A O 1
ATOM 756 N N . GLY A 1 95 ? -7.719 1.215 2.431 1.00 98.12 95 GLY A N 1
ATOM 757 C CA . GLY A 1 95 ? -8.812 1.190 1.465 1.00 98.12 95 GLY A CA 1
ATOM 758 C C . GLY A 1 95 ? -8.997 2.523 0.742 1.00 98.12 95 GLY A C 1
ATOM 759 O O . GLY A 1 95 ? -9.139 2.563 -0.482 1.00 98.12 95 GLY A O 1
ATOM 760 N N . ALA A 1 96 ? -8.862 3.637 1.464 1.00 98.31 96 ALA A N 1
ATOM 761 C CA . ALA A 1 96 ? -8.852 4.977 0.886 1.00 98.31 96 ALA A CA 1
ATOM 762 C C . ALA A 1 96 ? -7.659 5.220 -0.052 1.00 98.31 96 ALA A C 1
ATOM 764 O O . ALA A 1 96 ? -7.831 5.868 -1.083 1.00 98.31 96 ALA A O 1
ATOM 765 N N . VAL A 1 97 ? -6.471 4.673 0.239 1.00 98.56 97 VAL A N 1
ATOM 766 C CA . VAL A 1 97 ? -5.340 4.691 -0.709 1.00 98.56 97 VAL A CA 1
ATOM 767 C C . VAL A 1 97 ? -5.687 3.918 -1.984 1.00 98.56 97 VAL A C 1
ATOM 769 O O . VAL A 1 97 ? -5.430 4.419 -3.079 1.00 98.56 97 VAL A O 1
ATOM 772 N N . GLY A 1 98 ? -6.305 2.738 -1.864 1.00 98.25 98 GLY A N 1
ATOM 773 C CA . GLY A 1 98 ? -6.773 1.951 -3.011 1.00 98.25 98 GLY A CA 1
ATOM 774 C C . GLY A 1 98 ? -7.801 2.703 -3.862 1.00 98.25 98 GLY A C 1
ATOM 775 O O . GLY A 1 98 ? -7.648 2.805 -5.080 1.00 98.25 98 GLY A O 1
ATOM 776 N N . TRP A 1 99 ? -8.794 3.316 -3.215 1.00 98.31 99 TRP A N 1
ATOM 777 C CA . TRP A 1 99 ? -9.843 4.096 -3.874 1.00 98.31 99 TRP A CA 1
ATOM 778 C C . TRP A 1 99 ? -9.287 5.341 -4.570 1.00 98.31 99 TRP A C 1
ATOM 780 O O . TRP A 1 99 ? -9.653 5.646 -5.709 1.00 98.31 99 TRP A O 1
ATOM 790 N N . ALA A 1 100 ? -8.387 6.067 -3.904 1.00 98.31 100 ALA A N 1
ATOM 791 C CA . ALA A 1 100 ? -7.712 7.225 -4.477 1.00 98.31 100 ALA A CA 1
ATOM 792 C C . ALA A 1 100 ? -6.865 6.816 -5.687 1.00 98.31 100 ALA A C 1
ATOM 794 O O . ALA A 1 100 ? -6.939 7.462 -6.729 1.00 98.31 100 ALA A O 1
ATOM 795 N N . GLY A 1 101 ? -6.123 5.710 -5.579 1.00 97.94 101 GLY A N 1
ATOM 796 C CA . GLY A 1 101 ? -5.372 5.139 -6.693 1.00 97.94 101 GLY A CA 1
ATOM 797 C C . GLY A 1 101 ? -6.276 4.829 -7.881 1.00 97.94 101 GLY A C 1
ATOM 798 O O . GLY A 1 101 ? -6.039 5.324 -8.978 1.00 97.94 101 GLY A O 1
ATOM 799 N N . LEU A 1 102 ? -7.370 4.101 -7.663 1.00 97.69 102 LEU A N 1
ATOM 800 C CA . LEU A 1 102 ? -8.337 3.802 -8.719 1.00 97.69 102 LEU A CA 1
ATOM 801 C C . LEU A 1 102 ? -8.929 5.076 -9.347 1.00 97.69 102 LEU A C 1
ATOM 803 O O . LEU A 1 102 ? -9.064 5.167 -10.565 1.00 97.69 102 LEU A O 1
ATOM 807 N N . SER A 1 103 ? -9.231 6.086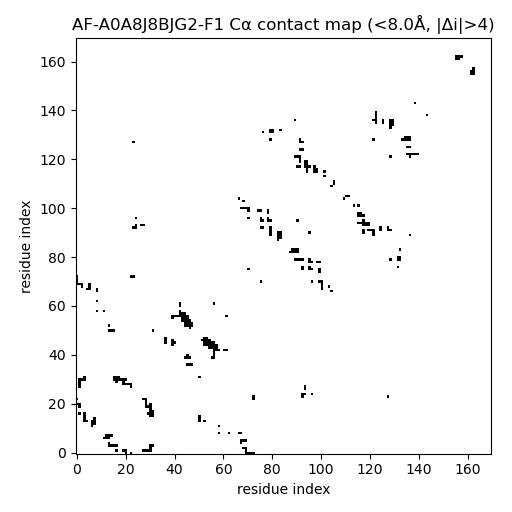 -8.533 1.00 96.88 103 SER A N 1
ATOM 808 C CA . SER A 1 103 ? -9.740 7.372 -9.020 1.00 96.88 103 SER A CA 1
ATOM 809 C C . SER A 1 103 ? -8.731 8.074 -9.933 1.00 96.88 103 SER A C 1
ATOM 811 O O . SER A 1 103 ? -9.111 8.627 -10.963 1.00 96.88 103 SER A O 1
ATOM 813 N N . GLU A 1 104 ? -7.442 8.043 -9.591 1.00 97.62 104 GLU A N 1
ATOM 814 C CA . GLU A 1 104 ? -6.375 8.572 -10.444 1.00 97.62 104 GLU A CA 1
ATOM 815 C C . GLU A 1 104 ? -6.218 7.758 -11.745 1.00 97.62 104 GLU A C 1
ATOM 817 O O . GLU A 1 104 ? -5.998 8.346 -12.804 1.00 97.62 104 GLU A O 1
ATOM 822 N N . TYR A 1 105 ? -6.406 6.433 -11.707 1.00 97.19 105 TYR A N 1
ATOM 823 C CA . TYR A 1 105 ? -6.394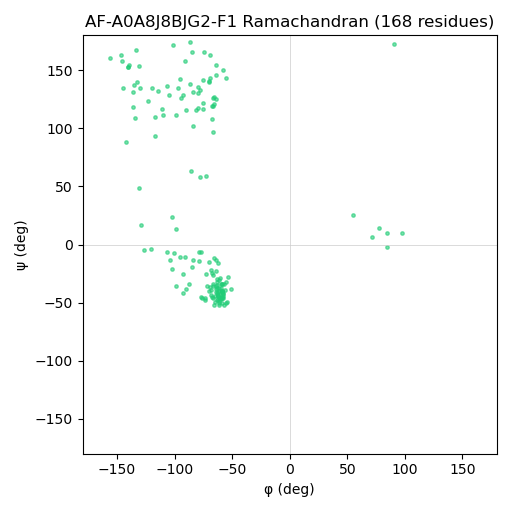 5.593 -12.913 1.00 97.19 105 TYR A CA 1
ATOM 824 C C . TYR A 1 105 ? -7.510 5.999 -13.880 1.00 97.19 105 TYR A C 1
ATOM 826 O O . TYR A 1 105 ? -7.242 6.256 -15.056 1.00 97.19 105 TYR A O 1
ATOM 834 N N . ILE A 1 106 ? -8.741 6.101 -13.367 1.00 97.25 106 ILE A N 1
ATOM 835 C CA . ILE A 1 106 ? -9.947 6.447 -14.135 1.00 97.25 106 ILE A CA 1
ATOM 836 C C . ILE A 1 106 ? -9.827 7.846 -14.747 1.00 97.25 106 ILE A C 1
ATOM 838 O O . ILE A 1 106 ? -10.188 8.047 -15.905 1.00 97.25 106 ILE A O 1
ATOM 842 N N . LYS A 1 107 ? -9.260 8.819 -14.020 1.00 96.56 107 LYS A N 1
ATOM 843 C CA . LYS A 1 107 ? -9.009 10.171 -14.558 1.00 96.56 107 LYS A CA 1
ATOM 844 C C . LYS A 1 107 ? -8.137 10.159 -15.816 1.00 96.56 107 LYS A C 1
ATOM 846 O O . LYS A 1 107 ? -8.315 11.017 -16.675 1.00 96.56 107 LYS A O 1
ATOM 851 N N . VAL A 1 108 ? -7.187 9.228 -15.906 1.00 96.31 108 VAL A N 1
ATOM 852 C CA . VAL A 1 108 ? -6.238 9.134 -17.026 1.00 96.31 108 VAL A CA 1
ATOM 853 C C . VAL A 1 108 ? -6.763 8.241 -18.154 1.00 96.31 108 VAL A C 1
ATOM 855 O O . VAL A 1 108 ? -6.557 8.568 -19.320 1.00 96.31 108 VAL A O 1
ATOM 858 N N . HIS A 1 109 ? -7.434 7.134 -17.828 1.00 95.94 109 HIS A N 1
ATOM 859 C CA . HIS A 1 109 ? -7.791 6.087 -18.798 1.00 95.94 109 HIS A CA 1
ATOM 860 C C . HIS A 1 109 ? -9.278 6.058 -19.175 1.00 95.94 109 HIS A C 1
ATOM 862 O O . HIS A 1 109 ? -9.658 5.339 -20.097 1.00 95.94 109 HIS A O 1
ATOM 868 N N . GLY A 1 110 ? -10.107 6.863 -18.511 1.00 96.81 110 GLY A N 1
ATOM 869 C CA . GLY A 1 110 ? -11.554 6.862 -18.685 1.00 96.81 110 GLY A CA 1
ATOM 870 C C . GLY A 1 110 ? -12.268 5.903 -17.735 1.00 96.81 110 GLY A C 1
ATOM 871 O O . GLY A 1 110 ? -11.651 5.153 -16.979 1.00 96.81 110 GLY A O 1
ATOM 872 N N . ASP A 1 111 ? -13.596 5.982 -17.758 1.00 95.00 111 ASP A N 1
ATOM 873 C CA . ASP A 1 111 ? -14.465 5.196 -16.887 1.00 95.00 111 ASP A CA 1
ATOM 874 C C . ASP A 1 111 ? -14.458 3.710 -17.271 1.00 95.00 111 ASP A C 1
ATOM 876 O O . ASP A 1 111 ? -14.435 3.351 -18.453 1.00 95.00 111 ASP A O 1
ATOM 880 N N . CYS A 1 112 ? -14.475 2.839 -16.267 1.00 93.88 112 CYS A N 1
ATOM 881 C CA . CYS A 1 112 ? -14.457 1.395 -16.452 1.00 93.88 112 CYS A CA 1
ATOM 882 C C . CYS A 1 112 ? -15.064 0.670 -15.247 1.00 93.88 112 CYS A C 1
ATOM 884 O O . CYS A 1 112 ? -15.149 1.201 -14.139 1.00 93.88 112 CYS A O 1
ATOM 886 N N . PHE A 1 113 ? -15.469 -0.586 -15.452 1.00 96.44 113 PHE A N 1
ATOM 887 C CA . PHE A 1 113 ? -15.818 -1.441 -14.325 1.00 96.44 113 PHE A CA 1
ATOM 888 C C . PHE A 1 113 ? -14.563 -1.712 -13.494 1.00 96.44 113 PHE A C 1
ATOM 890 O O . PHE A 1 113 ? -13.592 -2.278 -13.998 1.00 96.44 113 PHE A O 1
ATOM 897 N N . ALA A 1 114 ? -14.603 -1.336 -12.221 1.00 96.31 114 ALA A N 1
ATOM 898 C CA . ALA A 1 114 ? -13.466 -1.458 -11.330 1.00 96.31 114 ALA A CA 1
ATOM 899 C C . ALA A 1 114 ? -13.881 -1.900 -9.929 1.00 96.31 114 ALA A C 1
ATOM 901 O O . ALA A 1 114 ? -14.990 -1.640 -9.462 1.00 96.31 114 ALA A O 1
ATOM 902 N N . VAL A 1 115 ? -12.948 -2.563 -9.251 1.00 97.19 115 VAL A N 1
ATOM 903 C CA . VAL A 1 115 ? -13.091 -3.017 -7.869 1.00 97.19 115 VAL A CA 1
ATOM 904 C C . VAL A 1 115 ? -11.946 -2.422 -7.062 1.00 97.19 115 VAL A C 1
ATOM 906 O O . VAL A 1 115 ? -10.781 -2.638 -7.388 1.00 97.19 115 VAL A O 1
ATOM 909 N N . SER A 1 116 ? -12.280 -1.687 -6.001 1.00 97.25 116 SER A N 1
ATOM 910 C CA . SER A 1 116 ? -11.313 -1.257 -4.988 1.00 97.25 116 SER A CA 1
ATOM 911 C C . SER A 1 116 ? -11.359 -2.222 -3.808 1.00 97.25 116 SER A C 1
ATOM 913 O O . SER A 1 116 ? -12.441 -2.594 -3.354 1.00 97.25 116 SER A O 1
ATOM 915 N N . LEU A 1 117 ? -10.193 -2.640 -3.318 1.00 97.75 117 LEU A N 1
ATOM 916 C CA . LEU A 1 117 ? -10.092 -3.569 -2.195 1.00 97.75 117 LEU A CA 1
ATOM 917 C C . LEU A 1 117 ? -10.036 -2.798 -0.874 1.00 97.75 117 LEU A C 1
ATOM 919 O O . LEU A 1 117 ? -9.067 -2.090 -0.611 1.00 97.75 117 LEU A O 1
ATOM 923 N N . GLU A 1 118 ? -11.049 -2.988 -0.031 1.00 96.88 118 GLU A N 1
ATOM 924 C CA . GLU A 1 118 ? -11.043 -2.521 1.357 1.00 96.88 118 GLU A CA 1
ATOM 925 C C . GLU A 1 118 ? -10.317 -3.556 2.222 1.00 96.88 118 GLU A C 1
ATOM 927 O O . GLU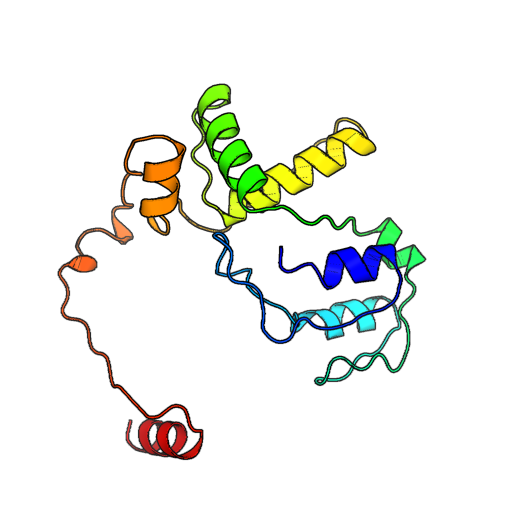 A 1 118 ? -10.842 -4.634 2.506 1.00 96.88 118 GLU A O 1
ATOM 932 N N . THR A 1 119 ? -9.061 -3.280 2.573 1.00 96.81 119 THR A N 1
ATOM 933 C CA . THR A 1 119 ? -8.176 -4.307 3.153 1.00 96.81 119 THR A CA 1
ATOM 934 C C . THR A 1 119 ? -8.329 -4.498 4.661 1.00 96.81 119 THR A C 1
ATOM 936 O O . THR A 1 119 ? -7.825 -5.481 5.211 1.00 96.81 119 THR A O 1
ATOM 939 N N . ALA A 1 120 ? -9.012 -3.580 5.342 1.00 94.44 120 ALA A N 1
ATOM 940 C CA . ALA A 1 120 ? -9.251 -3.641 6.775 1.00 94.44 120 ALA A CA 1
ATOM 941 C C . ALA A 1 120 ? -10.613 -3.040 7.144 1.00 94.44 120 ALA A C 1
ATOM 943 O O . ALA A 1 120 ? -11.223 -2.312 6.374 1.00 94.44 120 ALA A O 1
ATOM 944 N N . ASP A 1 121 ? -11.087 -3.358 8.348 1.00 93.06 121 ASP A N 1
ATOM 945 C CA . ASP A 1 121 ? -12.282 -2.735 8.914 1.00 93.06 121 ASP A CA 1
ATOM 946 C C . ASP A 1 121 ? -11.935 -1.344 9.500 1.00 93.06 121 ASP A C 1
ATOM 948 O O . ASP A 1 121 ? -10.933 -1.245 10.223 1.00 93.06 121 ASP A O 1
ATOM 952 N N . PRO A 1 122 ? -12.740 -0.286 9.262 1.00 93.12 122 PRO A N 1
ATOM 953 C CA . PRO A 1 122 ? -12.530 1.051 9.832 1.00 93.12 122 PRO A CA 1
ATOM 954 C C . PRO A 1 122 ? -12.384 1.113 11.345 1.00 93.12 122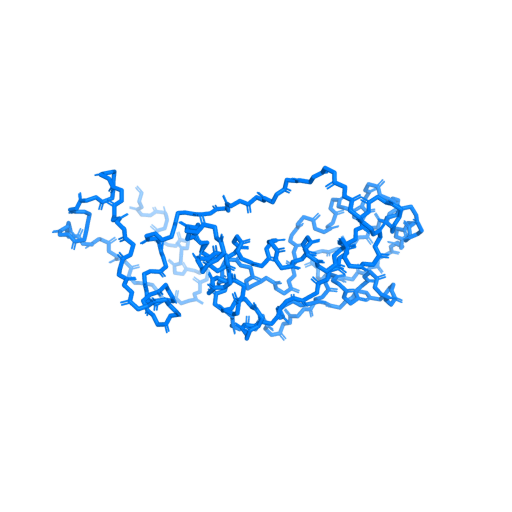 PRO A C 1
ATOM 956 O O . PRO A 1 122 ? -11.665 1.977 11.851 1.00 93.12 122 PRO A O 1
ATOM 959 N N . ALA A 1 123 ? -12.982 0.179 12.084 1.00 90.38 123 ALA A N 1
ATOM 960 C CA . ALA A 1 123 ? -12.836 0.119 13.533 1.00 90.38 123 ALA A CA 1
ATOM 961 C C . ALA A 1 123 ? -11.407 -0.213 13.997 1.00 90.38 123 ALA A C 1
ATOM 963 O O . ALA A 1 123 ? -11.093 -0.050 15.173 1.00 90.38 123 ALA A O 1
ATOM 964 N N . LYS A 1 124 ? -10.517 -0.645 13.093 1.00 89.75 124 LYS A N 1
ATOM 965 C CA . LYS A 1 124 ? -9.086 -0.822 13.387 1.00 89.75 124 LYS A CA 1
ATOM 966 C C . LYS A 1 124 ? -8.296 0.491 13.380 1.00 89.75 124 LYS A C 1
ATOM 968 O O . LYS A 1 124 ? -7.165 0.496 13.858 1.00 89.75 124 LYS A O 1
ATOM 973 N N . PHE A 1 125 ? -8.868 1.576 12.853 1.00 92.62 125 PHE A N 1
ATOM 974 C CA . PHE A 1 125 ? -8.215 2.883 12.715 1.00 92.62 125 PHE A CA 1
ATOM 975 C C . PHE A 1 125 ? -9.086 4.036 13.251 1.00 92.62 125 PHE A C 1
ATOM 977 O O . PHE A 1 125 ? -9.263 5.042 12.562 1.00 92.62 125 PHE A O 1
ATOM 984 N N . PRO A 1 126 ? -9.646 3.925 14.472 1.00 90.19 126 PRO A N 1
ATOM 985 C CA . PRO A 1 126 ? -10.692 4.830 14.948 1.00 90.19 126 PRO A CA 1
ATOM 986 C C . PRO A 1 126 ? -10.237 6.294 15.016 1.00 90.19 126 PRO A C 1
ATOM 988 O O . PRO A 1 126 ? -11.006 7.180 14.658 1.00 90.19 126 PRO A O 1
ATOM 991 N N . GLU A 1 127 ? -8.986 6.566 15.398 1.00 91.31 127 GLU A N 1
ATOM 992 C CA . GLU A 1 127 ? -8.448 7.931 15.508 1.00 91.31 127 GLU A CA 1
ATOM 993 C C . GLU A 1 127 ? -8.427 8.675 14.161 1.00 91.31 127 GLU A C 1
ATOM 995 O O . GLU A 1 127 ? -8.839 9.837 14.075 1.00 91.31 127 GLU A O 1
ATOM 1000 N N . GLU A 1 128 ? -8.003 8.007 13.083 1.00 92.8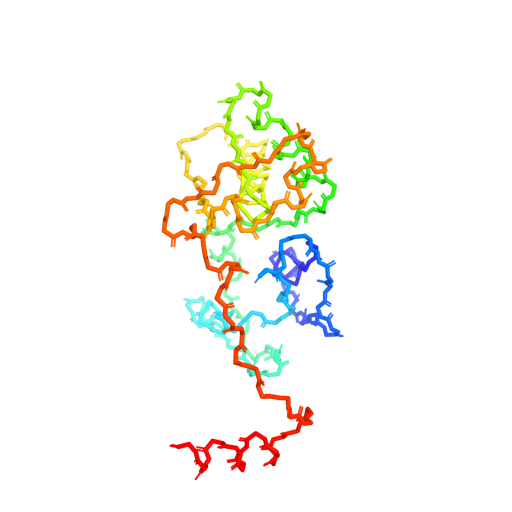1 128 GLU A N 1
ATOM 1001 C CA . GLU A 1 128 ? -7.987 8.597 11.736 1.00 92.81 128 GLU A CA 1
ATOM 1002 C C . GLU A 1 128 ? -9.407 8.810 11.201 1.00 92.81 128 GLU A C 1
ATOM 1004 O O . GLU A 1 128 ? -9.687 9.830 10.567 1.00 92.81 128 GLU A O 1
ATOM 1009 N N . ILE A 1 129 ? -10.337 7.898 11.505 1.00 93.31 129 ILE A N 1
ATOM 1010 C CA . ILE A 1 129 ? -11.744 8.063 11.127 1.00 93.31 129 ILE A CA 1
ATOM 1011 C C . ILE A 1 129 ? -12.362 9.249 11.877 1.00 93.31 129 ILE A C 1
ATOM 1013 O O . ILE A 1 129 ? -12.888 10.169 11.247 1.00 93.31 129 ILE A O 1
ATOM 1017 N N . VAL A 1 130 ? -12.243 9.294 13.206 1.00 93.81 130 VAL A N 1
ATOM 1018 C CA . VAL A 1 130 ? -12.807 10.372 14.036 1.00 93.81 130 VAL A CA 1
ATOM 1019 C C . VAL A 1 130 ? -12.239 11.730 13.634 1.00 93.81 130 VAL A C 1
ATOM 1021 O O . VAL A 1 130 ? -13.002 12.677 13.448 1.00 93.81 130 VAL A O 1
ATOM 1024 N N . SER A 1 131 ? -10.924 11.838 13.437 1.00 92.19 131 SER A N 1
ATOM 1025 C CA . SER A 1 131 ? -10.295 13.102 13.030 1.00 92.19 131 SER A CA 1
ATOM 1026 C C . SER A 1 131 ? -10.695 13.561 11.622 1.00 92.19 131 SER A C 1
ATOM 1028 O O . SER A 1 131 ? -10.696 14.763 11.354 1.00 92.19 131 SER A O 1
ATOM 1030 N N . THR A 1 132 ? -11.081 12.639 10.733 1.00 91.75 132 THR A N 1
ATOM 1031 C CA . THR A 1 132 ? -11.421 12.959 9.338 1.00 91.75 132 THR A CA 1
ATOM 1032 C C . THR A 1 132 ? -12.912 13.234 9.119 1.00 91.75 132 THR A C 1
ATOM 1034 O O . THR A 1 132 ? -13.259 14.161 8.379 1.00 91.75 132 THR A O 1
ATOM 1037 N N . ILE A 1 133 ? -13.806 12.451 9.735 1.00 93.00 133 ILE A N 1
ATOM 1038 C CA . ILE A 1 133 ? -15.265 12.534 9.510 1.00 93.00 133 ILE A CA 1
ATOM 1039 C C . ILE A 1 133 ? -16.086 12.841 10.771 1.00 93.00 133 ILE A C 1
ATOM 1041 O O . ILE A 1 133 ? -17.289 13.078 10.659 1.00 93.00 133 ILE A O 1
ATOM 1045 N N . GLY A 1 134 ? -15.457 12.920 11.947 1.00 89.12 134 GLY A N 1
ATOM 1046 C CA . GLY A 1 134 ? -16.061 13.475 13.164 1.00 89.12 134 GLY A CA 1
ATOM 1047 C C . GLY A 1 134 ? -16.919 12.519 13.994 1.00 89.12 134 GLY A C 1
ATOM 1048 O O . GLY A 1 134 ? -17.598 12.978 14.909 1.00 89.12 134 GLY A O 1
ATOM 1049 N N . PHE A 1 135 ? -16.922 11.218 13.704 1.00 84.38 135 PHE A N 1
ATOM 1050 C CA . PHE A 1 135 ? -17.608 10.219 14.528 1.00 84.38 135 PHE A CA 1
ATOM 1051 C C . PHE A 1 135 ? -16.850 8.892 14.548 1.00 84.38 135 PHE A C 1
ATOM 1053 O O . PHE A 1 135 ? -16.044 8.605 13.663 1.00 84.38 135 PHE A O 1
ATOM 1060 N N . GLU A 1 136 ? -17.109 8.101 15.585 1.00 82.12 136 GLU A N 1
ATOM 1061 C CA . GLU A 1 136 ? -16.436 6.829 15.817 1.00 82.12 136 GLU A CA 1
ATOM 1062 C C . GLU A 1 136 ? -17.105 5.703 15.007 1.00 82.12 136 GLU A C 1
ATOM 1064 O O . GLU A 1 136 ? -18.338 5.586 15.024 1.00 82.12 136 GLU A O 1
ATOM 1069 N N . PRO A 1 137 ? -16.334 4.884 14.267 1.00 83.75 137 PRO A N 1
ATOM 1070 C CA . PRO A 1 137 ? -16.884 3.741 13.551 1.00 83.75 137 PRO A CA 1
ATOM 1071 C C . PRO A 1 137 ? -17.458 2.715 14.535 1.00 83.75 137 PRO A C 1
ATOM 1073 O O . PRO A 1 137 ? -16.939 2.509 15.631 1.00 83.75 137 PRO A O 1
ATOM 1076 N N . ILE A 1 138 ? -18.535 2.038 14.132 1.00 84.56 138 ILE A N 1
ATOM 1077 C CA . ILE A 1 138 ? -19.141 0.990 14.956 1.00 84.56 138 ILE A CA 1
ATOM 1078 C C . ILE A 1 138 ? -18.155 -0.171 15.062 1.00 84.56 138 ILE A C 1
ATOM 1080 O O . ILE A 1 138 ? -17.821 -0.795 14.057 1.00 84.56 138 ILE A O 1
ATOM 1084 N N . LEU A 1 139 ? -17.739 -0.493 16.286 1.00 83.62 139 LEU A N 1
ATOM 1085 C CA . LEU A 1 139 ? -16.884 -1.642 16.544 1.00 83.62 139 LEU A CA 1
ATOM 1086 C C . LEU A 1 139 ? -17.630 -2.947 16.190 1.00 83.62 139 LEU A C 1
ATOM 1088 O O . LEU A 1 139 ? -18.723 -3.195 16.718 1.00 83.62 139 LEU A O 1
ATOM 1092 N N . PRO A 1 140 ? -17.063 -3.814 15.333 1.00 83.50 140 PRO A N 1
ATOM 1093 C CA . PRO A 1 140 ? -17.623 -5.129 15.064 1.00 83.50 140 PRO A CA 1
ATOM 1094 C C . PRO A 1 140 ? -17.800 -5.936 16.351 1.00 83.50 140 PRO A C 1
ATOM 1096 O O . PRO A 1 140 ? -16.944 -5.917 17.236 1.00 83.50 140 PRO A O 1
ATOM 1099 N N . LYS A 1 141 ? -18.877 -6.730 16.439 1.00 84.88 141 LYS A N 1
ATOM 1100 C CA . LYS A 1 141 ? -19.136 -7.585 17.616 1.00 84.88 141 LYS A CA 1
ATOM 1101 C C . LYS A 1 141 ? -17.972 -8.525 17.941 1.00 84.88 141 LYS A C 1
ATOM 1103 O O . LYS A 1 141 ? -17.751 -8.818 19.107 1.00 84.88 141 LYS A O 1
ATOM 1108 N N . SER A 1 142 ? -17.236 -8.977 16.925 1.00 83.44 142 SER A N 1
ATOM 1109 C CA . SER A 1 142 ? -16.049 -9.827 17.078 1.00 83.44 142 SER A CA 1
ATOM 1110 C C . SER A 1 142 ? -14.893 -9.147 17.814 1.00 83.44 142 SER A C 1
ATOM 1112 O O . SER A 1 142 ? -14.047 -9.849 18.357 1.00 83.44 142 SER A O 1
ATOM 1114 N N . LEU A 1 143 ? -14.852 -7.811 17.832 1.00 81.38 143 LEU A N 1
ATOM 1115 C CA . LEU A 1 143 ? -13.826 -7.022 18.513 1.00 81.38 143 LEU A CA 1
ATOM 1116 C C . LEU A 1 143 ? -14.297 -6.464 19.863 1.00 81.38 143 LEU A C 1
ATOM 1118 O O . LEU A 1 143 ? -13.493 -5.912 20.607 1.00 81.38 143 LEU A O 1
ATOM 1122 N N . SER A 1 144 ? -15.579 -6.618 20.203 1.00 83.50 144 SER A N 1
ATOM 1123 C CA . SER A 1 144 ? -16.150 -6.062 21.429 1.00 83.50 144 SER A CA 1
ATOM 1124 C C . SER A 1 144 ? -15.579 -6.727 22.684 1.00 83.50 144 SER A C 1
ATOM 1126 O O . SER A 1 144 ? -15.648 -7.947 22.837 1.00 83.50 144 SER A O 1
ATOM 1128 N N . GLY A 1 145 ? -15.061 -5.919 23.612 1.00 83.00 145 GLY A N 1
ATOM 1129 C CA . GLY A 1 145 ? -14.576 -6.377 24.912 1.00 83.00 145 GLY A CA 1
ATOM 1130 C C . GLY A 1 145 ? -13.140 -6.898 24.900 1.00 83.00 145 GLY A C 1
ATOM 1131 O O . GLY A 1 145 ? -12.637 -7.242 25.971 1.00 83.00 145 GLY A O 1
ATOM 1132 N N . ILE A 1 146 ? -12.469 -6.932 23.741 1.00 86.12 146 ILE A N 1
ATOM 1133 C CA . ILE A 1 146 ? -11.049 -7.305 23.643 1.00 86.12 146 ILE A CA 1
ATOM 1134 C C . ILE A 1 146 ? -10.189 -6.299 24.412 1.00 86.12 146 ILE A C 1
ATOM 1136 O O . ILE A 1 146 ? -9.262 -6.698 25.109 1.00 86.12 146 ILE A O 1
ATOM 1140 N N . GLU A 1 147 ? -10.550 -5.018 24.371 1.00 82.94 147 GLU A N 1
ATOM 1141 C CA . GLU A 1 147 ? -9.876 -3.921 25.071 1.00 82.94 147 GLU A CA 1
ATOM 1142 C C . GLU A 1 147 ? -9.893 -4.056 26.603 1.00 82.94 147 GLU A C 1
ATOM 1144 O O . GLU A 1 147 ? -9.130 -3.390 27.298 1.00 82.94 147 GLU A O 1
ATOM 1149 N N . LYS A 1 148 ? -10.763 -4.919 27.146 1.00 88.50 148 LYS A N 1
ATOM 1150 C CA . LYS A 1 148 ? -10.874 -5.189 28.589 1.00 88.50 148 LYS A CA 1
ATOM 1151 C C . LYS A 1 148 ? -10.069 -6.408 29.028 1.00 88.50 148 LYS A C 1
ATOM 1153 O O . LYS A 1 148 ? -9.966 -6.666 30.229 1.00 88.50 148 LYS A O 1
ATOM 1158 N N . LEU A 1 149 ? -9.558 -7.198 28.084 1.00 91.19 149 LEU A N 1
ATOM 1159 C CA . LEU A 1 149 ? -8.762 -8.377 28.397 1.00 91.19 149 LEU A CA 1
ATOM 1160 C C . LEU A 1 149 ? -7.354 -7.949 28.832 1.00 91.19 149 LEU A C 1
ATOM 1162 O O . LEU A 1 149 ? -6.792 -7.015 28.265 1.00 91.19 149 LEU A O 1
ATOM 1166 N N . PRO A 1 150 ? -6.753 -8.626 29.824 1.00 93.56 150 PRO A N 1
ATOM 1167 C CA . PRO A 1 150 ? -5.394 -8.317 30.237 1.00 93.56 150 PRO A CA 1
ATOM 1168 C C . PRO A 1 150 ? -4.409 -8.640 29.109 1.00 93.56 150 PRO A C 1
ATOM 1170 O O . PRO A 1 150 ? -4.366 -9.768 28.609 1.00 93.56 150 PRO A O 1
ATOM 1173 N N . GLU A 1 151 ? -3.577 -7.668 28.749 1.00 93.44 151 GLU A N 1
ATOM 1174 C CA . GLU A 1 151 ? -2.491 -7.879 27.799 1.00 93.44 151 GLU A CA 1
ATOM 1175 C C . GLU A 1 151 ? -1.385 -8.748 28.410 1.00 93.44 151 GLU A C 1
ATOM 1177 O O . GLU A 1 151 ? -1.005 -8.604 29.575 1.00 93.44 151 GLU A O 1
ATOM 1182 N N . LYS A 1 152 ? -0.833 -9.659 27.604 1.00 92.69 152 LYS A N 1
ATOM 1183 C CA . LYS A 1 152 ? 0.349 -10.451 27.959 1.00 92.69 152 LYS A CA 1
ATOM 1184 C C . LYS A 1 152 ? 1.478 -10.111 27.002 1.00 92.69 152 LYS A C 1
ATOM 1186 O O . LYS A 1 152 ? 1.591 -10.701 25.931 1.00 92.69 152 LYS A O 1
ATOM 1191 N N . VAL A 1 153 ? 2.315 -9.165 27.411 1.00 93.56 153 VAL A N 1
ATOM 1192 C CA . VAL A 1 153 ? 3.454 -8.683 26.625 1.00 93.56 153 VAL A CA 1
ATOM 1193 C C . VAL A 1 153 ? 4.749 -9.042 27.345 1.00 93.56 153 VAL A C 1
ATOM 1195 O O . VAL A 1 153 ? 4.890 -8.823 28.545 1.00 93.56 153 VAL A O 1
ATOM 1198 N N . THR A 1 154 ? 5.708 -9.611 26.614 1.00 93.50 154 THR A N 1
ATOM 1199 C CA . THR A 1 154 ? 7.071 -9.844 27.111 1.00 93.50 154 THR A CA 1
ATOM 1200 C C . THR A 1 154 ? 8.019 -8.912 26.376 1.00 93.50 154 THR A C 1
ATOM 1202 O O . THR A 1 154 ? 8.249 -9.071 25.180 1.00 93.50 154 THR A O 1
ATOM 1205 N N . HIS A 1 155 ? 8.570 -7.935 27.092 1.00 94.88 155 HIS A N 1
ATOM 1206 C CA . HIS A 1 155 ? 9.556 -7.020 26.531 1.00 94.88 155 HIS A CA 1
ATOM 1207 C C . HIS A 1 155 ? 10.926 -7.695 26.449 1.00 94.88 155 HIS A C 1
ATOM 1209 O O . HIS A 1 155 ? 11.397 -8.290 27.419 1.00 94.88 155 HIS A O 1
ATOM 1215 N N . ILE A 1 156 ? 11.578 -7.565 25.296 1.00 95.44 156 ILE A N 1
ATOM 1216 C CA . ILE A 1 156 ? 12.948 -8.024 25.066 1.00 95.44 156 ILE A CA 1
ATOM 1217 C C . ILE A 1 156 ? 13.768 -6.907 24.415 1.00 95.44 156 ILE A C 1
ATOM 1219 O O . ILE A 1 156 ? 13.197 -6.062 23.721 1.00 95.44 156 ILE A O 1
ATOM 1223 N N . PRO A 1 157 ? 15.098 -6.890 24.602 1.00 96.31 157 PRO A N 1
ATOM 1224 C CA . PRO A 1 157 ? 15.967 -6.037 23.804 1.00 96.31 157 PRO A CA 1
ATOM 1225 C C . PRO A 1 157 ? 15.831 -6.341 22.304 1.00 96.31 157 PRO A C 1
ATOM 1227 O O . PRO A 1 157 ? 15.548 -7.474 21.907 1.00 96.31 157 PRO A O 1
ATOM 1230 N N . SER A 1 158 ? 16.052 -5.322 21.471 1.00 95.12 158 SER A N 1
ATOM 1231 C CA . SER A 1 158 ? 15.938 -5.406 20.008 1.00 95.12 158 SER A CA 1
ATOM 1232 C C . SER A 1 158 ? 17.156 -6.093 19.370 1.00 95.12 158 SER A C 1
ATOM 1234 O O . SER A 1 158 ? 17.850 -5.508 18.538 1.00 95.12 158 SER A O 1
ATOM 1236 N N . ASP A 1 159 ? 17.435 -7.334 19.770 1.00 96.69 159 ASP A N 1
ATOM 1237 C CA . ASP A 1 159 ? 18.530 -8.144 19.242 1.00 96.69 159 ASP A CA 1
ATOM 1238 C C . ASP A 1 159 ? 18.136 -9.620 19.060 1.00 96.69 159 ASP A C 1
ATOM 1240 O O . ASP A 1 159 ? 17.276 -10.173 19.753 1.00 96.69 159 ASP A O 1
ATOM 1244 N N . TYR A 1 160 ? 18.798 -10.278 18.106 1.00 96.38 160 TYR A N 1
ATOM 1245 C CA . TYR A 1 160 ? 18.511 -11.666 17.743 1.00 96.38 160 TYR A CA 1
ATOM 1246 C C . TYR A 1 160 ? 18.762 -12.654 18.891 1.00 96.38 160 TYR A C 1
ATOM 1248 O O . TYR A 1 160 ? 18.045 -13.647 19.022 1.00 96.38 160 TYR A O 1
ATOM 1256 N N . ILE A 1 161 ? 19.774 -12.409 19.729 1.00 97.44 161 ILE A N 1
ATOM 1257 C CA . ILE A 1 161 ? 20.161 -13.329 20.804 1.00 97.44 161 ILE A CA 1
ATOM 1258 C C . ILE A 1 161 ? 19.062 -13.364 21.867 1.00 97.44 161 ILE A C 1
ATOM 1260 O O . ILE A 1 161 ? 18.687 -14.449 22.320 1.00 97.44 161 ILE A O 1
ATOM 1264 N N . SER A 1 162 ? 18.526 -12.202 22.238 1.00 96.38 162 SER A N 1
ATOM 1265 C CA . SER A 1 162 ? 17.407 -12.073 23.172 1.00 96.38 162 SER A CA 1
ATOM 1266 C C . SER A 1 162 ? 16.153 -12.776 22.654 1.00 96.38 162 SER A C 1
ATOM 1268 O O . SER A 1 162 ? 15.571 -13.590 23.376 1.00 96.38 162 SER A O 1
ATOM 1270 N N . LEU A 1 163 ? 15.793 -12.559 21.382 1.00 96.81 163 LEU A N 1
ATOM 1271 C CA . LEU A 1 163 ? 14.654 -13.234 20.750 1.00 96.81 163 LEU A CA 1
ATOM 1272 C C . LEU A 1 163 ? 14.835 -14.759 20.719 1.00 96.81 163 LEU A C 1
ATOM 1274 O O . LEU A 1 163 ? 13.951 -15.498 21.152 1.00 96.81 163 LEU A O 1
ATOM 1278 N N . LYS A 1 164 ? 15.999 -15.247 20.269 1.00 97.19 164 LYS A N 1
ATOM 1279 C CA . LYS A 1 164 ? 16.306 -16.685 20.202 1.00 97.19 164 LYS A CA 1
ATOM 1280 C C . LYS A 1 164 ? 16.203 -17.352 21.573 1.00 97.19 164 LYS A C 1
ATOM 1282 O O . LYS A 1 164 ? 15.641 -18.437 21.687 1.00 97.19 164 LYS A O 1
ATOM 1287 N N . LYS A 1 165 ? 16.743 -16.717 22.618 1.00 96.56 165 LYS A N 1
ATOM 1288 C CA . LYS A 1 165 ? 16.677 -17.239 23.992 1.00 96.56 165 LYS A CA 1
ATOM 1289 C C . LYS A 1 165 ? 15.246 -17.320 24.511 1.00 96.56 165 LYS A C 1
ATOM 1291 O O . LYS A 1 165 ? 14.944 -18.273 25.220 1.00 96.56 165 LYS A O 1
ATOM 1296 N N . LEU A 1 166 ? 14.398 -16.342 24.191 1.00 95.75 166 LEU A N 1
ATOM 1297 C CA . LEU A 1 166 ? 12.989 -16.360 24.583 1.00 95.75 166 LEU A CA 1
ATOM 1298 C C . LEU A 1 166 ? 12.248 -17.520 23.908 1.00 95.75 166 LEU A C 1
ATOM 1300 O O . LEU A 1 166 ? 11.607 -18.302 24.599 1.00 95.75 166 LEU A O 1
ATOM 1304 N N . LEU A 1 167 ? 12.391 -17.669 22.587 1.00 95.88 167 LEU A N 1
ATOM 1305 C CA . LEU A 1 167 ? 11.697 -18.711 21.822 1.00 95.88 167 LEU A CA 1
ATOM 1306 C C . LEU A 1 167 ? 12.091 -20.133 22.235 1.00 95.88 167 LEU A C 1
ATOM 1308 O O . LEU A 1 167 ? 11.259 -21.022 22.183 1.00 95.88 167 LEU A O 1
ATOM 1312 N N . LEU A 1 168 ? 13.335 -20.353 22.670 1.00 96.25 168 LEU A N 1
ATOM 1313 C CA . LEU A 1 168 ? 13.790 -21.661 23.164 1.00 96.25 168 LEU A CA 1
ATOM 1314 C C . LEU A 1 168 ? 13.308 -21.997 24.588 1.00 96.25 168 LEU A C 1
ATOM 1316 O O . LEU A 1 168 ? 13.598 -23.085 25.081 1.00 96.25 168 LEU A O 1
ATOM 1320 N N . ARG A 1 169 ? 12.655 -21.057 25.281 1.00 90.06 169 ARG A N 1
ATOM 1321 C CA . ARG A 1 169 ? 12.106 -21.242 26.637 1.00 90.06 169 ARG A CA 1
ATOM 1322 C C . ARG A 1 169 ? 10.587 -21.431 26.652 1.00 90.06 169 ARG A C 1
ATOM 1324 O O . ARG A 1 169 ? 10.060 -21.762 27.712 1.00 90.06 169 ARG A O 1
ATOM 1331 N N . ILE A 1 170 ? 9.920 -21.150 25.532 1.00 76.62 170 ILE A N 1
ATOM 1332 C CA . ILE A 1 170 ? 8.483 -21.363 25.304 1.00 76.62 170 ILE A CA 1
ATOM 1333 C C . ILE A 1 170 ? 8.300 -22.777 24.755 1.00 76.62 170 ILE A C 1
ATOM 1335 O O . ILE A 1 170 ? 7.336 -23.439 25.192 1.00 76.62 170 ILE A O 1
#

Radius of gyration: 19.8 Å; Cα contacts (8 Å, |Δi|>4): 201; chains: 1; bounding box: 43×36×51 Å

Secondary structure (DSSP, 8-state):
---HHHHHHHHS-----SSPPP-SSGGG--SS-TTHHHHHHHTT-EE-TTS-EEE---HHHHHHH-------HHHHHHHHHHHHHHH-----HHHHHHHHHHHHHHHHH----------S-GGGSHHHHHHHHSSPPPPPGGGTTGGGSPP------SSHHHHHHHHTT-

Sequence (170 aa):
ENDEFPKYMKTGIYEPLKPSKACISNAMNVGHPSNLARLFHLYGGWIDETGLVKEKPDLNLLKNDMWAVSISDKLTRETIKNAYLSHKLILEPHGAVGWAGLSEYIKVHGDCFAVSLETADPAKFPEEIVSTIGFEPILPKSLSGIEKLPEKVTHIPSDYISLKKLLLRI

Foldseek 3Di:
DLCQVVVCLVPVDGDFDVQFDDAQLRVPSGRDDPCVQVVQVVQPWGADPVRDTPGRGPSVVVNVVDDDDDDHNVQLLVQQLCCCVPPVDGAGSVLSRQVSSVVVVCVVPNDDDDDGDRPDDNQVRQVSRCVRHNDGDDDPPVCPCVVVDDDDDDDFPPDPVRVVVVVVVD